Protein AF-A0A7C2XYU8-F1 (afdb_monomer)

Secondary structure (DSSP, 8-state):
---SS--HHHHHHHHHH-EEEEEETT-SSS-EEEEEEEETTEEEEEEEEE-TTT--EEEEEEEPPPTTTB-TTSSSBP--

Sequence (80 aa):
MFERAVSPVLVLRIISEGEVIASYPDDLPFPSVLLLGFDAQRPLHLVVARDPKSGLCFVVTVYLPDPDAWSEDFKTRRRT

Solvent-accessible surface area (backbone atoms only — not comparable to full-atom values): 4870 Å² total; per-residue (Å²): 134,88,78,74,92,76,53,70,68,57,52,53,47,32,73,74,71,32,46,78,64,46,77,37,75,84,42,81,98,34,31,28,34,36,27,42,30,64,61,88,89,45,60,34,38,35,36,38,28,40,39,87,84,82,65,50,73,44,80,74,48,71,45,68,73,50,73,87,52,24,40,98,83,68,61,48,70,55,81,130

Foldseek 3Di:
DAPDDDDPVNVVVQVVPWDFLDWACPDPPATWTWTWDDDVPFIKTWIWGADPPVRDIDTPDIDGQDCQQAPPVSRDGDDD

Mean predicted aligned error: 4.08 Å

pLDDT: mean 91.79, std 11.2, range [46.66, 98.12]

Radius of gyration: 12.76 Å; Cα contacts (8 Å, |Δi|>4): 132; chains: 1; bounding box: 29×27×31 Å

Structure (mmCIF, N/CA/C/O backbone):
data_AF-A0A7C2XYU8-F1
#
_entry.id   AF-A0A7C2XYU8-F1
#
loop_
_atom_site.group_PDB
_atom_site.id
_atom_site.type_symbol
_atom_site.label_atom_id
_atom_site.label_alt_id
_atom_site.label_comp_id
_atom_site.label_asym_id
_atom_site.label_entity_id
_atom_site.label_seq_id
_atom_site.pdbx_PDB_ins_code
_atom_site.Cartn_x
_atom_site.Cartn_y
_atom_site.Cartn_z
_atom_site.occupancy
_atom_site.B_iso_or_equiv
_atom_site.auth_seq_id
_atom_site.auth_comp_id
_atom_site.auth_asym_id
_atom_site.auth_atom_id
_atom_site.pdbx_PDB_model_num
ATOM 1 N N . MET A 1 1 ? -13.288 3.232 -7.500 1.00 47.22 1 MET A N 1
ATOM 2 C CA . MET A 1 1 ? -13.076 2.969 -8.938 1.00 47.22 1 MET A CA 1
ATOM 3 C C . MET A 1 1 ? -11.763 2.207 -9.045 1.00 47.22 1 MET A C 1
ATOM 5 O O . MET A 1 1 ? -10.732 2.791 -8.761 1.00 47.22 1 MET A O 1
ATOM 9 N N . PHE A 1 2 ? -11.803 0.890 -9.285 1.00 46.66 2 PHE A N 1
ATOM 1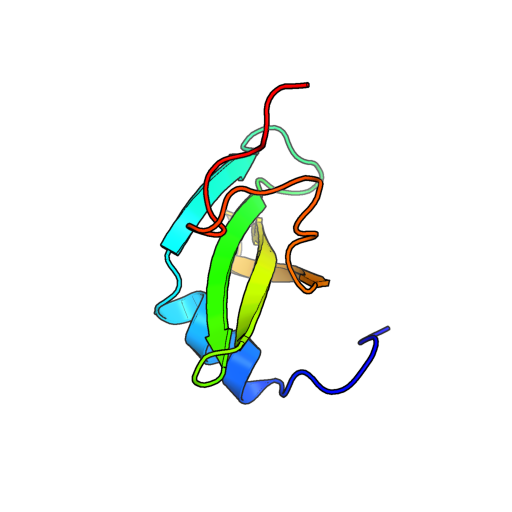0 C CA . PHE A 1 2 ? -10.592 0.084 -9.495 1.00 46.66 2 PHE A CA 1
ATOM 11 C C . PHE A 1 2 ? -10.084 0.382 -10.906 1.00 46.66 2 PHE A C 1
ATOM 13 O O . PHE A 1 2 ? -10.619 -0.144 -11.883 1.00 46.66 2 PHE A O 1
ATOM 20 N N . GLU A 1 3 ? -9.107 1.274 -11.040 1.00 48.56 3 GLU A N 1
ATOM 21 C CA . GLU A 1 3 ? -8.473 1.488 -12.335 1.00 48.56 3 GLU A CA 1
ATOM 22 C C . GLU A 1 3 ? -7.577 0.289 -12.677 1.00 48.56 3 GLU A C 1
ATOM 24 O O . GLU A 1 3 ? -6.508 0.084 -12.116 1.00 48.56 3 GLU A O 1
ATOM 29 N N . ARG A 1 4 ? -8.079 -0.500 -13.636 1.00 58.66 4 ARG A N 1
ATOM 30 C CA . ARG A 1 4 ? -7.364 -1.404 -14.551 1.00 58.66 4 ARG A CA 1
ATOM 31 C C . ARG A 1 4 ? -6.614 -2.592 -13.913 1.00 58.66 4 ARG A C 1
ATOM 33 O O . ARG A 1 4 ? -5.454 -2.523 -13.530 1.00 58.66 4 ARG A O 1
ATOM 40 N N . ALA A 1 5 ? -7.282 -3.748 -13.977 1.00 68.69 5 ALA A N 1
ATOM 41 C CA . ALA A 1 5 ? -6.694 -5.095 -14.014 1.00 68.69 5 ALA A CA 1
ATOM 42 C C . ALA A 1 5 ? -5.936 -5.604 -12.770 1.00 68.69 5 ALA A C 1
ATOM 44 O O . ALA A 1 5 ? -5.152 -6.543 -12.887 1.00 68.69 5 ALA A O 1
ATOM 45 N N . VAL A 1 6 ? -6.184 -5.064 -11.574 1.00 78.19 6 VAL A N 1
ATOM 46 C CA . VAL A 1 6 ? -5.686 -5.686 -10.335 1.00 78.19 6 VAL A CA 1
ATOM 47 C C . VAL A 1 6 ? -6.783 -6.554 -9.723 1.00 78.19 6 VAL A C 1
ATOM 49 O O . VAL A 1 6 ? -7.840 -6.059 -9.335 1.00 78.19 6 VAL A O 1
ATOM 52 N N . SER A 1 7 ? -6.538 -7.864 -9.662 1.00 88.19 7 SER A N 1
ATOM 53 C CA . SER A 1 7 ? -7.472 -8.833 -9.078 1.00 88.19 7 SER A CA 1
ATOM 54 C C . SER A 1 7 ? -7.642 -8.609 -7.566 1.00 88.19 7 SER A C 1
ATOM 56 O O . SER A 1 7 ? -6.641 -8.426 -6.871 1.00 88.19 7 SER A O 1
ATOM 58 N N . PRO A 1 8 ? -8.863 -8.712 -7.006 1.00 90.00 8 PRO A N 1
ATOM 59 C CA . PRO A 1 8 ? -9.074 -8.665 -5.557 1.00 90.00 8 PRO A CA 1
ATOM 60 C C . PRO A 1 8 ? -8.259 -9.713 -4.786 1.00 90.00 8 PRO A C 1
ATOM 62 O O . PRO A 1 8 ? -7.790 -9.442 -3.686 1.00 90.00 8 PRO A O 1
ATOM 65 N N . VAL A 1 9 ? -8.034 -10.892 -5.377 1.00 92.31 9 VAL A N 1
ATOM 66 C CA . VAL A 1 9 ? -7.213 -11.955 -4.769 1.00 92.31 9 VAL A CA 1
ATOM 67 C C . VAL A 1 9 ? -5.762 -11.503 -4.613 1.00 92.31 9 VAL A C 1
ATOM 69 O O . VAL A 1 9 ? -5.140 -11.737 -3.581 1.00 92.31 9 VAL A O 1
ATOM 72 N N . LEU A 1 10 ? -5.233 -10.812 -5.623 1.00 92.56 10 LEU A N 1
ATOM 73 C CA . LEU A 1 10 ? -3.885 -10.257 -5.590 1.00 92.56 10 LEU A CA 1
ATOM 74 C C . LEU A 1 10 ? -3.769 -9.145 -4.541 1.00 92.56 10 LEU A C 1
ATOM 76 O O . LEU A 1 10 ? -2.798 -9.121 -3.794 1.00 92.56 10 LEU A O 1
ATOM 80 N N . VAL A 1 11 ? -4.774 -8.269 -4.439 1.00 93.94 11 VAL A N 1
ATOM 81 C CA . VAL A 1 11 ? -4.840 -7.237 -3.388 1.00 93.94 11 VAL A CA 1
ATOM 82 C C . VAL A 1 11 ? -4.788 -7.877 -2.002 1.00 93.94 11 VAL A C 1
ATOM 84 O O . VAL A 1 11 ? -3.965 -7.479 -1.184 1.00 93.94 11 VAL A O 1
ATOM 87 N N . LEU A 1 12 ? -5.606 -8.903 -1.748 1.00 94.94 12 LEU A N 1
ATOM 88 C CA . LEU A 1 12 ? -5.608 -9.621 -0.470 1.00 94.94 12 LEU A CA 1
ATOM 89 C C . LEU A 1 12 ? -4.260 -10.289 -0.175 1.00 94.94 12 LEU A C 1
ATOM 91 O O . LEU A 1 12 ? -3.782 -10.204 0.954 1.00 94.94 12 LEU A O 1
ATOM 95 N N . ARG A 1 13 ? -3.619 -10.892 -1.185 1.00 95.19 13 ARG A N 1
ATOM 96 C CA . ARG A 1 13 ? -2.273 -11.462 -1.036 1.00 95.19 13 ARG A CA 1
ATOM 97 C C . ARG A 1 13 ? -1.259 -10.396 -0.624 1.00 95.19 13 ARG A C 1
ATOM 99 O O . ARG A 1 13 ? -0.542 -10.595 0.346 1.00 95.19 13 ARG A O 1
ATOM 106 N N . ILE A 1 14 ? -1.232 -9.250 -1.307 1.00 95.81 14 ILE A N 1
ATOM 107 C CA . ILE A 1 14 ? -0.300 -8.155 -0.986 1.00 95.81 14 ILE A CA 1
ATOM 108 C C . ILE A 1 14 ? -0.589 -7.571 0.402 1.00 95.81 14 ILE A C 1
ATOM 110 O O . ILE A 1 14 ? 0.344 -7.239 1.120 1.00 95.81 14 ILE A O 1
ATOM 114 N N . ILE A 1 15 ? -1.851 -7.486 0.827 1.00 95.44 15 ILE A N 1
ATOM 115 C CA . ILE A 1 15 ? -2.185 -7.070 2.199 1.00 95.44 15 ILE A CA 1
ATOM 116 C C . ILE A 1 15 ? -1.611 -8.048 3.236 1.00 95.44 15 ILE A C 1
ATOM 118 O O . ILE A 1 15 ? -1.190 -7.617 4.306 1.00 95.44 15 ILE A O 1
ATOM 122 N N . SER A 1 16 ? -1.595 -9.348 2.932 1.00 94.94 16 SER A N 1
ATOM 123 C CA . SER A 1 16 ? -1.123 -10.384 3.856 1.00 94.94 16 SER A CA 1
ATOM 124 C C . SER A 1 16 ? 0.397 -10.584 3.850 1.00 94.94 16 SER A C 1
ATOM 126 O O . SER A 1 16 ? 0.953 -10.966 4.875 1.00 94.94 16 SER A O 1
ATOM 128 N N . GLU A 1 17 ? 1.053 -10.398 2.705 1.00 95.62 17 GLU A N 1
ATOM 129 C CA . GLU A 1 17 ? 2.450 -10.811 2.469 1.00 95.62 17 GLU A CA 1
ATOM 130 C C . GLU A 1 17 ? 3.354 -9.660 2.005 1.00 95.62 17 GLU A C 1
ATOM 132 O O . GLU A 1 17 ? 4.569 -9.824 1.913 1.00 95.62 17 GLU A O 1
ATOM 137 N N . GLY A 1 18 ? 2.771 -8.510 1.666 1.00 95.88 18 GLY A N 1
ATOM 138 C CA . GLY A 1 18 ? 3.494 -7.352 1.161 1.00 95.88 18 GLY A CA 1
ATOM 139 C C . GLY A 1 18 ? 4.378 -6.704 2.218 1.00 95.88 18 GLY A C 1
ATOM 140 O O . GLY A 1 18 ? 4.155 -6.805 3.425 1.00 95.88 18 GLY A O 1
ATOM 141 N N . GLU A 1 19 ? 5.388 -5.990 1.744 1.00 98.00 19 GLU A N 1
ATOM 142 C CA . GLU A 1 19 ? 6.334 -5.283 2.593 1.00 98.00 19 GLU A CA 1
ATOM 143 C C . GLU A 1 19 ? 5.831 -3.872 2.880 1.00 98.00 19 GLU A C 1
ATOM 145 O O . GLU A 1 19 ? 5.534 -3.116 1.958 1.00 98.00 19 GLU A O 1
ATOM 150 N N . VAL A 1 20 ? 5.759 -3.486 4.154 1.00 97.75 20 VAL A N 1
ATOM 151 C CA . VAL A 1 20 ? 5.479 -2.095 4.530 1.00 97.75 20 VAL A CA 1
ATOM 152 C C . VAL A 1 20 ? 6.723 -1.256 4.254 1.00 97.75 20 VAL A C 1
ATOM 154 O O . VAL A 1 20 ? 7.733 -1.404 4.937 1.00 97.75 20 VAL A O 1
ATOM 157 N N . ILE A 1 21 ? 6.639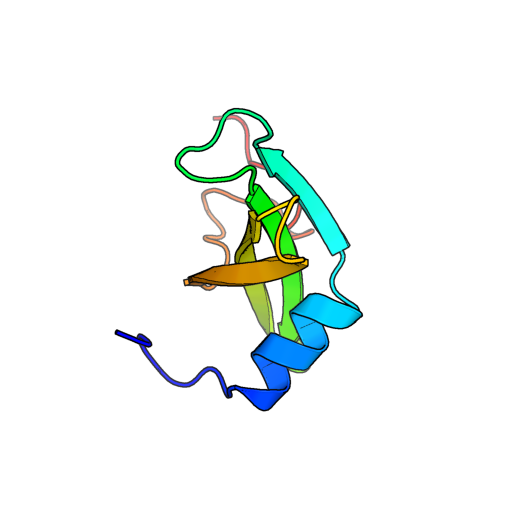 -0.355 3.277 1.00 97.94 21 ILE A N 1
ATOM 158 C CA . 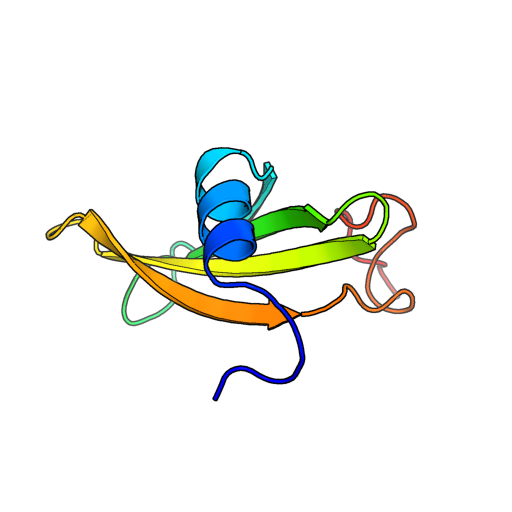ILE A 1 21 ? 7.760 0.502 2.852 1.00 97.94 21 ILE A CA 1
ATOM 159 C C . ILE A 1 21 ? 7.613 1.951 3.333 1.00 97.94 21 ILE A C 1
ATOM 161 O O . ILE A 1 21 ? 8.588 2.697 3.373 1.00 97.94 21 ILE A O 1
ATOM 165 N N . ALA A 1 22 ? 6.405 2.356 3.733 1.00 97.44 22 ALA A N 1
ATOM 166 C CA . ALA A 1 22 ? 6.159 3.607 4.443 1.00 97.44 22 ALA A CA 1
ATOM 167 C C . ALA A 1 22 ? 4.923 3.490 5.344 1.00 97.44 22 ALA A C 1
ATOM 169 O O . ALA A 1 22 ? 4.016 2.697 5.089 1.00 97.44 22 ALA A O 1
ATOM 170 N N . SER A 1 23 ? 4.888 4.291 6.407 1.00 97.44 23 SER A N 1
ATOM 171 C CA . SER A 1 23 ? 3.763 4.391 7.341 1.00 97.44 23 SER A CA 1
ATOM 172 C C . SER A 1 23 ? 3.342 5.848 7.486 1.00 97.44 23 SER A C 1
ATOM 174 O O . SER A 1 23 ? 4.193 6.729 7.601 1.00 97.44 23 SER A O 1
ATOM 176 N N . TYR A 1 24 ? 2.035 6.078 7.510 1.00 97.06 24 TYR A N 1
ATOM 177 C CA . TYR A 1 24 ? 1.398 7.384 7.634 1.00 97.06 24 TYR A CA 1
ATOM 178 C C . TYR A 1 24 ? 0.439 7.339 8.833 1.00 97.06 24 TYR A C 1
ATOM 180 O O . TYR A 1 24 ? -0.772 7.179 8.668 1.00 97.06 24 TYR A O 1
ATOM 188 N N . PRO A 1 25 ? 0.967 7.395 10.071 1.00 96.81 25 PRO A N 1
ATOM 189 C CA . PRO A 1 25 ? 0.147 7.293 11.279 1.00 96.81 25 PRO A CA 1
ATOM 190 C C . PRO A 1 25 ? -0.815 8.478 11.452 1.00 96.81 25 PRO A C 1
ATOM 192 O O . PRO A 1 25 ? -1.824 8.340 12.138 1.00 96.81 25 PRO A O 1
ATOM 195 N N . ASP A 1 26 ? -0.506 9.607 10.814 1.00 96.94 26 ASP A N 1
ATOM 196 C CA . ASP A 1 26 ? -1.260 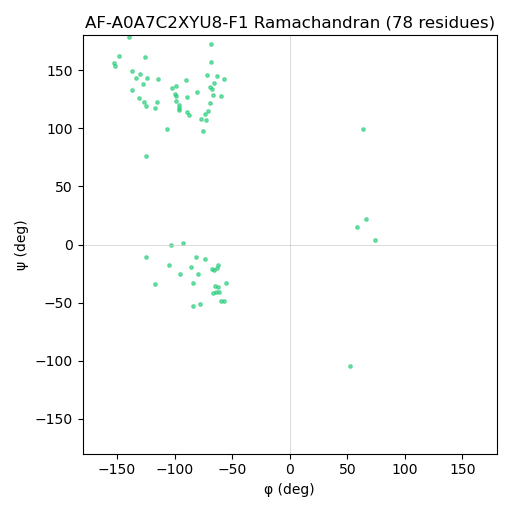10.858 10.912 1.00 96.94 26 ASP A CA 1
ATOM 197 C C . ASP A 1 26 ? -2.327 11.013 9.811 1.00 96.94 26 ASP A C 1
ATOM 199 O O . ASP A 1 26 ? -3.023 12.029 9.764 1.00 96.94 26 ASP A O 1
ATOM 203 N N . ASP A 1 27 ? -2.469 10.023 8.920 1.00 96.62 27 ASP A N 1
ATOM 204 C CA . ASP A 1 27 ? -3.513 10.033 7.895 1.00 96.62 27 ASP A CA 1
ATOM 205 C C . ASP A 1 27 ? -4.915 10.004 8.518 1.00 96.62 27 ASP A C 1
ATOM 207 O O . ASP A 1 27 ? -5.183 9.353 9.533 1.00 96.62 27 ASP A O 1
ATOM 211 N N . LEU A 1 28 ? -5.846 10.694 7.856 1.00 93.94 28 LEU A N 1
ATOM 212 C CA . LEU A 1 28 ? -7.251 10.757 8.244 1.00 93.94 28 LEU A CA 1
ATOM 213 C C . LEU A 1 28 ? -8.130 10.076 7.185 1.00 93.94 28 LEU A C 1
ATOM 215 O O . LEU A 1 28 ? -7.885 10.237 5.989 1.00 93.94 28 LEU A O 1
ATOM 219 N N . PRO A 1 29 ? -9.193 9.354 7.590 1.00 94.19 29 PRO A N 1
ATOM 220 C CA . PRO A 1 29 ? -9.701 9.196 8.960 1.00 94.19 29 PRO A CA 1
ATOM 221 C C . PRO A 1 29 ? -8.959 8.154 9.814 1.00 94.19 29 PRO A C 1
ATOM 223 O O . PRO A 1 29 ? -9.203 8.082 11.017 1.00 94.19 29 PRO A O 1
ATOM 226 N N . PHE A 1 30 ? -8.092 7.341 9.208 1.00 97.06 30 PHE A N 1
ATOM 227 C CA . PHE A 1 30 ? -7.371 6.261 9.877 1.00 97.06 30 PHE A CA 1
ATOM 228 C C . PHE A 1 30 ? -5.908 6.237 9.430 1.00 97.06 30 PHE A C 1
ATOM 230 O O . PHE A 1 30 ? -5.648 6.530 8.259 1.00 97.06 30 PHE A O 1
ATOM 237 N N . PRO A 1 31 ? -4.984 5.796 10.306 1.00 97.31 31 PRO A N 1
ATOM 238 C CA . PRO A 1 31 ? -3.590 5.611 9.933 1.00 97.31 31 PRO A CA 1
ATOM 239 C C . PRO A 1 31 ? -3.482 4.652 8.747 1.00 97.31 31 PRO A C 1
ATOM 241 O O . PRO A 1 31 ? -4.220 3.659 8.655 1.00 97.31 31 PRO A O 1
ATOM 244 N N . SER A 1 32 ? -2.542 4.938 7.852 1.00 98.06 32 SER A N 1
ATOM 245 C CA . SER A 1 32 ? -2.333 4.154 6.642 1.00 98.06 32 SER A CA 1
ATOM 246 C C . SER A 1 32 ? -0.892 3.677 6.498 1.00 98.06 32 SER A C 1
ATOM 248 O O . SER A 1 32 ? 0.033 4.169 7.146 1.00 98.06 32 SER A O 1
ATOM 250 N N . VAL A 1 33 ? -0.706 2.660 5.665 1.00 98.00 33 VAL A N 1
ATOM 251 C CA . VAL A 1 33 ? 0.604 2.143 5.273 1.00 98.00 33 VAL A CA 1
ATOM 252 C C . VAL A 1 33 ? 0.676 2.021 3.760 1.00 98.00 33 VAL A C 1
ATOM 254 O O . VAL A 1 33 ? -0.322 1.718 3.101 1.00 98.00 33 VAL A O 1
ATOM 257 N N . LEU A 1 34 ? 1.872 2.234 3.217 1.00 98.12 34 LEU A N 1
ATOM 258 C CA . LEU A 1 34 ? 2.211 1.889 1.845 1.00 98.12 34 LEU A CA 1
ATOM 259 C C . LEU A 1 34 ? 2.890 0.522 1.840 1.00 98.12 34 LEU A C 1
ATOM 261 O O . LEU A 1 34 ? 3.968 0.350 2.414 1.00 98.12 34 LEU A O 1
ATOM 265 N N . LEU A 1 35 ? 2.248 -0.428 1.176 1.00 98.12 35 LEU A N 1
ATOM 266 C CA . LEU A 1 35 ? 2.736 -1.775 0.941 1.00 98.12 35 LEU A CA 1
ATOM 267 C C . LEU A 1 35 ? 3.333 -1.877 -0.463 1.00 98.12 35 LEU A C 1
ATOM 269 O O . LEU A 1 35 ? 2.715 -1.423 -1.429 1.00 98.12 35 LEU A O 1
ATOM 273 N N . LEU A 1 36 ? 4.482 -2.536 -0.575 1.00 97.81 36 LEU A N 1
ATOM 274 C CA . LEU A 1 36 ? 5.017 -3.051 -1.829 1.00 97.81 36 LEU A CA 1
ATOM 275 C C . LEU A 1 36 ? 4.693 -4.542 -1.938 1.00 97.81 36 LE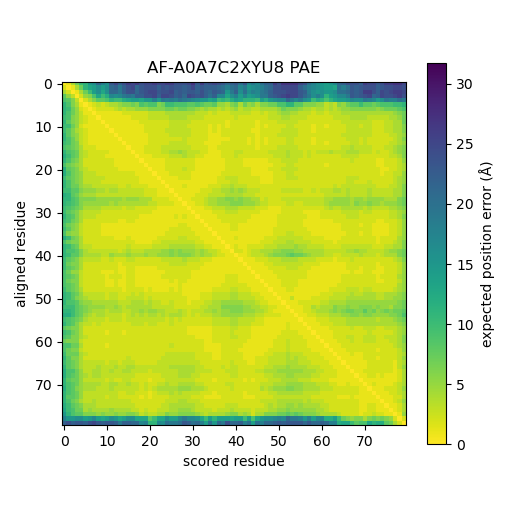U A C 1
ATOM 277 O O . LEU A 1 36 ? 5.007 -5.337 -1.052 1.00 97.81 36 LEU A O 1
ATOM 281 N N . GLY A 1 37 ? 4.099 -4.929 -3.057 1.00 96.50 37 GLY A N 1
ATOM 282 C CA . GLY A 1 37 ? 3.915 -6.321 -3.436 1.00 96.50 37 GLY A CA 1
ATOM 283 C C . GLY A 1 37 ? 4.152 -6.526 -4.922 1.00 96.50 37 GLY A C 1
ATOM 284 O O . GLY A 1 37 ? 4.423 -5.580 -5.658 1.00 96.50 37 GLY A O 1
ATOM 285 N N . PHE A 1 38 ? 4.038 -7.772 -5.370 1.00 94.19 38 PHE A N 1
ATOM 286 C CA . PHE A 1 38 ? 4.303 -8.132 -6.759 1.00 94.19 38 PHE A CA 1
ATOM 287 C C . PHE A 1 38 ? 3.204 -9.025 -7.324 1.00 94.19 38 PHE A C 1
ATOM 289 O O . PHE A 1 38 ? 2.674 -9.907 -6.640 1.00 94.19 38 PHE A O 1
ATOM 296 N N . ASP A 1 39 ? 2.897 -8.817 -8.599 1.00 91.94 39 ASP A N 1
ATOM 297 C CA . ASP A 1 39 ? 2.196 -9.778 -9.442 1.00 91.94 39 ASP A CA 1
ATOM 298 C C . ASP A 1 39 ? 3.189 -10.385 -10.431 1.00 91.94 39 ASP A C 1
ATOM 300 O O . ASP A 1 39 ? 3.583 -9.748 -11.411 1.00 91.94 39 ASP A O 1
ATOM 304 N N . ALA A 1 40 ? 3.674 -11.587 -10.120 1.00 89.50 40 ALA A N 1
ATOM 305 C CA . ALA A 1 40 ? 4.878 -12.146 -10.726 1.00 89.50 40 ALA A CA 1
ATOM 306 C C . ALA A 1 40 ? 6.067 -11.167 -10.619 1.00 89.50 40 ALA A C 1
ATOM 308 O O . ALA A 1 40 ? 6.624 -11.015 -9.539 1.00 89.50 40 ALA A O 1
ATOM 309 N N . GLN A 1 41 ? 6.447 -10.503 -11.714 1.00 90.31 41 GLN A N 1
ATOM 310 C CA . GLN A 1 41 ? 7.548 -9.526 -11.762 1.00 90.31 41 GLN A CA 1
ATOM 311 C C . GLN A 1 41 ? 7.066 -8.069 -11.782 1.00 90.31 41 GLN A C 1
ATOM 313 O O . GLN A 1 41 ? 7.871 -7.145 -11.848 1.00 90.31 41 GLN A O 1
ATOM 318 N N . ARG A 1 42 ? 5.750 -7.838 -11.757 1.00 92.75 42 ARG A N 1
ATOM 319 C CA . ARG A 1 42 ? 5.165 -6.498 -11.821 1.00 92.75 42 ARG A CA 1
ATOM 320 C C . ARG A 1 42 ? 5.015 -5.924 -10.405 1.00 92.75 42 ARG A C 1
ATOM 322 O O . ARG A 1 42 ? 4.207 -6.470 -9.651 1.00 92.75 42 ARG A O 1
ATOM 329 N N . PRO A 1 43 ? 5.735 -4.847 -10.035 1.00 95.75 43 PRO A N 1
ATOM 330 C CA . PRO A 1 43 ? 5.614 -4.240 -8.713 1.00 95.75 43 PRO A CA 1
ATOM 331 C C . PRO A 1 43 ? 4.285 -3.497 -8.572 1.00 95.75 43 PRO A C 1
ATOM 333 O O . PRO A 1 43 ? 3.781 -2.903 -9.526 1.00 95.75 43 PRO A O 1
ATOM 336 N N . LEU A 1 44 ? 3.718 -3.513 -7.373 1.00 95.88 44 LEU A N 1
ATOM 337 C CA . LEU A 1 44 ? 2.476 -2.831 -7.036 1.00 95.88 44 LEU A CA 1
ATOM 338 C C . LEU A 1 44 ? 2.606 -2.141 -5.686 1.00 95.88 44 LEU A C 1
ATOM 340 O O . LEU A 1 44 ? 3.019 -2.745 -4.698 1.00 95.88 44 LEU A O 1
ATOM 344 N N . HIS A 1 45 ? 2.181 -0.886 -5.660 1.00 97.25 45 HIS A N 1
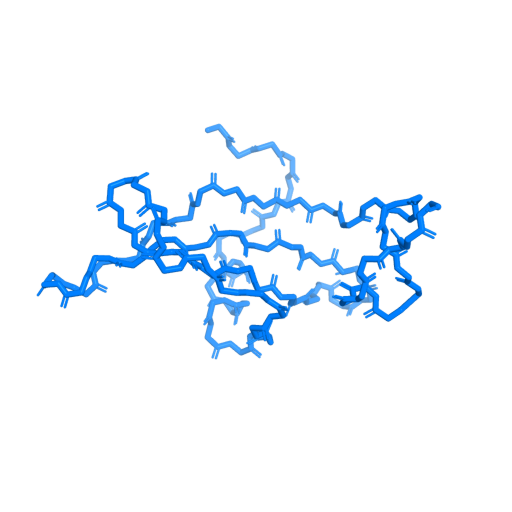ATOM 345 C CA . HIS A 1 45 ? 2.026 -0.081 -4.465 1.00 97.25 45 HIS A CA 1
ATOM 346 C C . HIS A 1 45 ? 0.572 -0.065 -4.023 1.00 97.25 45 HIS A C 1
ATOM 348 O O . HIS A 1 45 ? -0.318 0.314 -4.786 1.00 97.25 45 HIS A O 1
ATOM 354 N N . LEU A 1 46 ? 0.347 -0.471 -2.777 1.00 96.81 46 LEU A N 1
ATOM 355 C CA . LEU A 1 46 ? -0.954 -0.493 -2.120 1.00 96.81 46 LEU A CA 1
ATOM 356 C C . LEU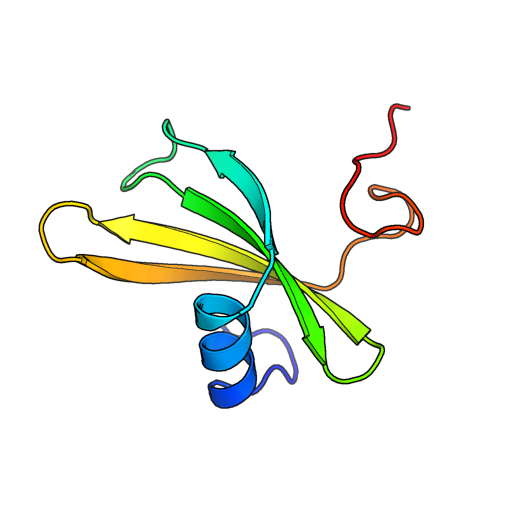 A 1 46 ? -0.943 0.480 -0.952 1.00 96.81 46 LEU A C 1
ATOM 358 O O . LEU A 1 46 ? -0.150 0.315 -0.032 1.00 96.81 46 LEU A O 1
ATOM 362 N N . VAL A 1 47 ? -1.858 1.446 -0.946 1.00 97.44 47 VAL A N 1
ATOM 363 C CA . VAL A 1 47 ? -2.117 2.243 0.258 1.00 97.44 47 VAL A CA 1
ATOM 364 C C . VAL A 1 47 ? -3.308 1.639 0.979 1.00 97.44 47 VAL A C 1
ATOM 366 O O . VAL A 1 47 ? -4.404 1.545 0.415 1.00 97.44 47 VAL A O 1
ATOM 369 N N . VAL A 1 48 ? -3.090 1.224 2.223 1.00 97.75 48 VAL A N 1
ATOM 370 C CA . VAL A 1 48 ? -4.105 0.581 3.057 1.00 97.75 48 VAL A CA 1
ATOM 371 C C . VAL A 1 48 ? -4.232 1.345 4.360 1.00 97.75 48 VAL A C 1
ATOM 373 O O . VAL A 1 48 ? -3.280 1.436 5.130 1.00 97.75 48 VAL A O 1
ATOM 376 N N . ALA A 1 49 ? -5.423 1.876 4.609 1.00 97.81 49 ALA A N 1
ATOM 377 C CA . ALA A 1 49 ? -5.794 2.452 5.891 1.00 97.81 49 ALA A CA 1
ATOM 378 C C . ALA A 1 49 ? -6.402 1.366 6.783 1.00 97.81 49 ALA A C 1
ATOM 380 O O . ALA A 1 49 ? -7.152 0.517 6.297 1.00 97.81 49 ALA A O 1
ATOM 381 N N . ARG A 1 50 ? -6.108 1.382 8.083 1.00 96.12 50 ARG A N 1
ATOM 382 C CA . ARG A 1 50 ? -6.675 0.415 9.033 1.00 96.12 50 ARG A CA 1
ATOM 383 C C . ARG A 1 50 ? -7.331 1.137 10.192 1.00 96.12 50 ARG A C 1
ATOM 385 O O . ARG A 1 50 ? -6.662 1.855 10.929 1.00 96.12 50 ARG A O 1
ATOM 392 N N . ASP A 1 51 ? -8.615 0.876 10.404 1.00 96.69 51 ASP A N 1
ATOM 393 C CA . ASP A 1 51 ? -9.292 1.315 11.618 1.00 96.69 51 ASP A CA 1
ATOM 394 C C . ASP A 1 51 ? -8.787 0.474 12.807 1.00 96.69 51 ASP A C 1
ATOM 396 O O . ASP A 1 51 ? -9.028 -0.738 12.852 1.00 96.69 51 ASP A O 1
ATOM 400 N N . PRO A 1 52 ? -8.092 1.075 13.791 1.00 91.25 52 PRO A N 1
ATOM 401 C CA . PRO A 1 52 ? -7.563 0.334 14.929 1.00 91.25 52 PRO A CA 1
ATOM 402 C C . PRO A 1 52 ? -8.659 -0.224 15.846 1.00 91.25 52 PRO A C 1
ATOM 404 O O . PRO A 1 52 ? -8.381 -1.167 16.584 1.00 91.25 52 PRO A O 1
ATOM 407 N N . LYS A 1 53 ? -9.883 0.328 15.811 1.00 94.56 53 LYS A N 1
ATOM 408 C CA . LYS A 1 53 ? -10.997 -0.104 16.670 1.00 94.56 53 LYS A CA 1
ATOM 409 C C . LYS A 1 53 ? -11.733 -1.306 16.095 1.00 94.56 53 LYS A C 1
ATOM 411 O O . LYS A 1 53 ? -11.919 -2.292 16.801 1.00 94.56 53 LYS A O 1
ATOM 416 N N . SER A 1 54 ? -12.165 -1.226 14.838 1.00 95.75 54 SER A N 1
ATOM 417 C CA . SER A 1 54 ? -12.898 -2.322 14.186 1.00 95.75 54 SER A CA 1
ATOM 418 C C . SER A 1 54 ? -11.981 -3.375 13.560 1.00 95.75 54 SER A C 1
ATOM 420 O O . SER A 1 54 ? -12.421 -4.489 13.287 1.00 95.75 54 SER A O 1
ATOM 422 N N . GLY A 1 55 ? -10.713 -3.034 13.314 1.00 92.19 55 GLY A N 1
ATOM 423 C CA . GLY A 1 55 ? -9.779 -3.872 12.567 1.00 92.19 55 GLY A CA 1
ATOM 424 C C . GLY A 1 55 ? -10.042 -3.897 11.060 1.00 92.19 55 GLY A C 1
ATOM 425 O O . GLY A 1 55 ? -9.350 -4.631 10.355 1.00 92.19 55 GLY A O 1
ATOM 426 N N . LEU A 1 56 ? -11.007 -3.115 10.562 1.00 94.88 56 LEU A N 1
ATOM 427 C CA . LEU A 1 56 ? -11.316 -3.025 9.139 1.00 94.88 56 LEU A CA 1
ATOM 428 C C . LEU A 1 56 ? -10.170 -2.353 8.378 1.00 94.88 56 LEU A C 1
ATOM 430 O O . LEU A 1 56 ? -9.670 -1.298 8.776 1.00 94.88 56 LEU A O 1
ATOM 434 N N . CYS A 1 57 ? -9.791 -2.960 7.256 1.00 94.25 57 CYS A N 1
ATOM 435 C CA . CYS A 1 57 ? -8.820 -2.411 6.320 1.00 94.25 57 CYS A CA 1
ATOM 436 C C . CYS A 1 57 ? -9.538 -1.815 5.108 1.00 94.25 57 CYS A C 1
ATOM 438 O O . CYS A 1 57 ? -10.418 -2.441 4.515 1.00 94.25 57 CYS A O 1
ATOM 440 N N . PHE A 1 58 ? -9.111 -0.626 4.709 1.00 95.44 58 PHE A N 1
ATOM 441 C CA . PHE A 1 58 ? -9.623 0.113 3.568 1.00 95.44 58 PHE A CA 1
ATOM 442 C C . PHE A 1 58 ? -8.501 0.268 2.551 1.00 95.44 58 PHE A C 1
ATOM 444 O O . PHE A 1 58 ? -7.476 0.890 2.828 1.00 95.44 58 PHE A O 1
ATOM 451 N N . VAL A 1 59 ? -8.693 -0.300 1.362 1.00 95.44 59 VAL A N 1
ATOM 452 C CA . VAL A 1 59 ? -7.768 -0.100 0.243 1.00 95.44 59 VAL A CA 1
ATOM 453 C C . VAL A 1 59 ? -8.044 1.278 -0.344 1.00 95.44 59 VAL A C 1
ATOM 455 O O . VAL A 1 59 ? -9.085 1.490 -0.965 1.00 95.44 59 VAL A O 1
ATOM 458 N N . VAL A 1 60 ? -7.127 2.214 -0.114 1.00 95.56 60 VAL A N 1
ATOM 459 C CA . VAL A 1 60 ? -7.249 3.603 -0.572 1.00 95.56 60 VAL A CA 1
ATOM 460 C C . VAL A 1 60 ? -6.909 3.686 -2.055 1.00 95.56 60 VAL A C 1
ATOM 462 O O . VAL A 1 60 ? -7.686 4.213 -2.848 1.00 95.56 60 VAL A O 1
ATOM 465 N N . THR A 1 61 ? -5.759 3.135 -2.446 1.00 94.25 61 THR A N 1
ATOM 466 C CA . THR A 1 61 ? -5.332 3.085 -3.846 1.00 94.25 61 THR A CA 1
ATOM 467 C C . THR A 1 61 ? -4.408 1.903 -4.115 1.00 94.25 61 THR A C 1
ATOM 469 O O . THR A 1 61 ? -3.740 1.396 -3.210 1.00 94.25 61 THR A O 1
ATOM 472 N N . VAL A 1 62 ? -4.372 1.489 -5.379 1.00 94.44 62 VAL A N 1
ATOM 473 C CA . VAL A 1 62 ? -3.435 0.512 -5.931 1.00 94.44 62 VAL A CA 1
ATOM 474 C C . VAL A 1 62 ? -2.842 1.094 -7.205 1.00 94.44 62 VAL A C 1
ATOM 476 O O . VAL A 1 62 ? -3.596 1.470 -8.101 1.00 94.44 62 VAL A O 1
ATOM 479 N N . TYR A 1 63 ? -1.517 1.149 -7.314 1.00 93.69 63 TYR A N 1
ATOM 480 C CA . TYR A 1 63 ? -0.849 1.706 -8.490 1.00 93.69 63 TYR A CA 1
ATOM 481 C C . TYR A 1 63 ? 0.498 1.029 -8.777 1.00 93.69 63 TYR A C 1
ATOM 483 O O . TYR A 1 63 ? 1.067 0.341 -7.932 1.00 93.69 63 TYR A O 1
ATOM 491 N N . LEU A 1 64 ? 0.997 1.205 -10.001 1.00 93.69 64 LEU A N 1
ATOM 492 C CA . LEU A 1 64 ? 2.366 0.841 -10.372 1.00 93.69 64 LEU A CA 1
ATOM 493 C C . LEU A 1 64 ? 3.321 1.945 -9.897 1.00 93.69 64 LEU A C 1
ATOM 495 O O . LEU A 1 64 ? 3.041 3.104 -10.206 1.00 93.69 64 LEU A O 1
ATOM 499 N N . PRO A 1 65 ? 4.430 1.633 -9.204 1.00 94.81 65 PRO A N 1
ATOM 500 C CA . PRO A 1 65 ? 5.405 2.650 -8.833 1.00 94.81 65 PRO A CA 1
ATOM 501 C C . PRO A 1 65 ? 5.963 3.338 -10.082 1.00 94.81 65 PRO A C 1
ATOM 503 O O . PRO A 1 65 ? 6.418 2.682 -11.018 1.00 94.81 65 PRO A O 1
ATOM 506 N N . ASP A 1 66 ? 5.912 4.667 -10.082 1.00 94.38 66 ASP A N 1
ATOM 507 C CA . ASP A 1 66 ? 6.492 5.497 -11.132 1.00 94.38 66 ASP A CA 1
ATOM 508 C C . ASP A 1 66 ? 8.035 5.422 -11.067 1.00 94.38 66 ASP A C 1
ATOM 510 O O . ASP A 1 66 ? 8.602 5.752 -10.018 1.00 94.38 66 ASP A O 1
ATOM 514 N N . PRO A 1 67 ? 8.730 4.989 -12.138 1.00 93.62 67 PRO A N 1
ATOM 515 C CA . PRO A 1 67 ? 10.189 4.868 -12.147 1.00 93.62 67 PRO A CA 1
ATOM 516 C C . PRO A 1 67 ? 10.927 6.204 -11.965 1.00 93.62 67 PRO A C 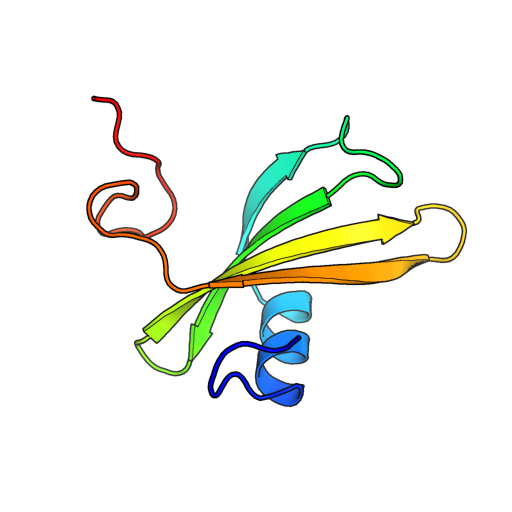1
ATOM 518 O O . PRO A 1 67 ? 12.086 6.188 -11.536 1.00 93.62 67 PRO A O 1
ATOM 521 N N . ASP A 1 68 ? 10.279 7.342 -12.230 1.00 94.81 68 ASP A N 1
ATOM 522 C CA . ASP A 1 68 ? 10.852 8.672 -11.988 1.00 94.81 68 ASP A CA 1
ATOM 523 C C . ASP A 1 68 ? 10.751 9.073 -10.507 1.00 94.81 68 ASP A C 1
ATOM 525 O O . ASP A 1 68 ? 11.576 9.835 -10.000 1.00 94.81 68 ASP A O 1
ATOM 529 N N . ALA A 1 69 ? 9.778 8.519 -9.776 1.00 94.56 69 ALA A N 1
ATOM 530 C CA . ALA A 1 69 ? 9.572 8.787 -8.352 1.00 94.56 69 ALA A CA 1
ATOM 531 C C . ALA A 1 69 ? 10.243 7.752 -7.431 1.00 94.56 69 ALA A C 1
ATOM 533 O O . ALA A 1 69 ? 10.566 8.072 -6.282 1.00 94.56 69 ALA A O 1
ATOM 534 N N . TRP A 1 70 ? 10.460 6.524 -7.909 1.00 96.56 70 TRP A N 1
ATOM 535 C CA . TRP A 1 70 ? 10.965 5.394 -7.122 1.00 96.56 70 TRP A CA 1
ATOM 536 C C . TRP A 1 70 ? 12.235 4.797 -7.734 1.00 96.56 70 TRP A C 1
ATOM 5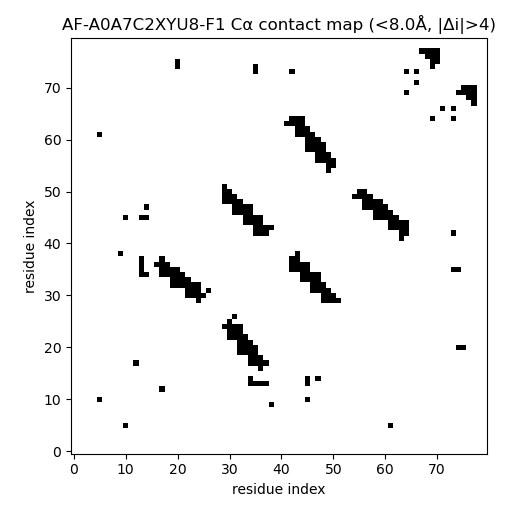38 O O . TRP A 1 70 ? 12.389 4.732 -8.955 1.00 96.56 70 TRP A O 1
ATOM 548 N N . SER A 1 71 ? 13.176 4.371 -6.892 1.00 95.62 71 SER A N 1
ATOM 549 C CA . SER A 1 71 ? 14.355 3.630 -7.347 1.00 95.62 71 SER A CA 1
ATOM 550 C C . SER A 1 71 ? 13.996 2.236 -7.857 1.00 95.62 71 SER A C 1
ATOM 552 O O . SER A 1 71 ? 12.867 1.774 -7.731 1.00 95.62 71 SER A O 1
ATOM 554 N N . GLU A 1 72 ? 14.983 1.553 -8.437 1.00 94.69 72 GLU A N 1
ATOM 555 C CA . GLU A 1 72 ? 14.835 0.212 -9.019 1.00 94.69 72 GLU A CA 1
ATOM 556 C C . GLU A 1 72 ? 14.428 -0.866 -8.001 1.00 94.69 72 GLU A C 1
ATOM 558 O O . GLU A 1 72 ? 13.938 -1.921 -8.388 1.00 94.69 72 GLU A O 1
ATOM 563 N N . ASP A 1 73 ? 14.594 -0.601 -6.702 1.00 95.44 73 ASP A N 1
ATOM 564 C CA . ASP A 1 73 ? 14.076 -1.456 -5.629 1.00 95.44 73 ASP A CA 1
ATOM 565 C C . ASP A 1 73 ? 12.551 -1.343 -5.449 1.00 95.44 73 ASP A C 1
ATOM 567 O O . ASP A 1 73 ? 11.965 -2.167 -4.751 1.00 95.44 73 ASP A O 1
ATOM 571 N N . PHE A 1 74 ? 11.919 -0.336 -6.063 1.00 96.56 74 PHE A N 1
ATOM 572 C CA . PHE A 1 74 ? 10.522 0.067 -5.896 1.00 96.56 74 PHE A CA 1
ATOM 573 C C . PHE A 1 74 ? 10.137 0.445 -4.457 1.00 96.56 74 PHE A C 1
ATOM 575 O O . PHE A 1 74 ? 8.959 0.539 -4.148 1.00 96.56 74 PHE A O 1
ATOM 582 N N . LYS A 1 75 ? 11.100 0.679 -3.562 1.00 95.75 75 LYS A N 1
ATOM 583 C CA . LYS A 1 75 ? 10.867 0.963 -2.130 1.00 95.75 75 LYS A CA 1
ATOM 584 C C . LYS A 1 75 ? 11.343 2.340 -1.726 1.00 95.75 75 LYS A C 1
ATOM 586 O O . LYS A 1 75 ? 10.757 2.963 -0.843 1.00 95.75 75 LYS A O 1
ATOM 591 N N . THR A 1 76 ? 12.422 2.809 -2.343 1.00 95.31 76 THR A N 1
ATOM 592 C CA . THR A 1 76 ? 13.059 4.064 -1.958 1.00 95.31 76 THR A CA 1
ATOM 593 C C . THR A 1 76 ? 12.615 5.170 -2.907 1.00 95.31 76 THR A C 1
ATOM 595 O O . THR A 1 76 ? 12.657 5.032 -4.130 1.00 95.31 76 THR A O 1
ATOM 598 N N . ARG A 1 77 ? 12.150 6.297 -2.357 1.00 94.06 77 ARG A N 1
ATOM 599 C CA . ARG A 1 77 ? 11.830 7.467 -3.184 1.00 94.06 77 ARG A CA 1
ATOM 600 C C . ARG A 1 77 ? 13.113 8.071 -3.736 1.00 94.06 77 ARG A C 1
ATOM 602 O O . ARG A 1 77 ? 14.072 8.280 -2.990 1.00 94.06 77 ARG A O 1
ATOM 609 N N . ARG A 1 78 ? 13.114 8.417 -5.022 1.00 93.19 78 ARG A N 1
ATOM 610 C CA . ARG A 1 78 ? 14.195 9.215 -5.602 1.00 93.19 78 ARG A CA 1
ATOM 611 C C . ARG A 1 78 ? 14.149 10.608 -4.978 1.00 93.19 78 ARG A C 1
ATOM 613 O O . ARG A 1 78 ? 13.098 11.242 -4.912 1.00 93.19 78 ARG A O 1
ATOM 620 N N . ARG A 1 79 ? 15.293 11.068 -4.479 1.00 79.94 79 ARG A N 1
ATOM 621 C CA . ARG A 1 79 ? 15.486 12.467 -4.094 1.00 79.94 79 ARG A CA 1
ATOM 622 C C . ARG A 1 79 ? 15.941 13.192 -5.353 1.00 79.94 79 ARG A C 1
ATOM 624 O O . ARG A 1 79 ? 17.019 12.887 -5.854 1.00 79.94 79 ARG A O 1
ATOM 631 N N . THR A 1 80 ? 15.082 14.059 -5.877 1.00 60.16 80 THR A N 1
ATOM 632 C CA . THR A 1 80 ? 15.469 15.102 -6.838 1.00 60.16 80 THR A CA 1
ATOM 633 C C . THR A 1 80 ? 16.518 16.020 -6.238 1.00 60.16 80 THR A C 1
ATOM 635 O O . THR A 1 80 ? 16.387 16.317 -5.025 1.00 60.16 80 THR A O 1
#

Nearest PDB structures (foldseek):
  5o7s-assembly1_A  TM=8.510E-01  e=9.484E-01  Dioscoreophyllum cumminsii
  3q2p-assembly3_C  TM=7.057E-01  e=7.977E-01  Dioscoreophyllum cumminsii
  5z1p-assembly1_A  TM=6.350E-01  e=7.977E-01  Dioscoreophyllum cumminsii
  8tm8-assembly2_B  TM=5.161E-01  e=1.064E+00  Dioscoreophyllum cumminsii
  8q0r-assembly1_BBB  TM=6.497E-01  e=4.249E+00  Dioscoreophyllum cumminsii